Protein AF-A0A7Y3H5D2-F1 (afdb_monomer)

Solvent-accessible surface area (backbone atoms only — not comparable to full-atom values): 6010 Å² total; per-residue (Å²): 119,60,75,72,89,66,53,66,45,42,23,74,47,66,48,72,52,58,49,66,74,83,49,33,47,78,47,23,37,40,35,41,38,41,44,38,86,77,83,74,28,57,49,75,43,77,45,50,57,59,65,38,52,58,45,70,46,49,31,79,61,42,59,60,42,56,76,37,67,30,44,36,43,40,36,40,37,40,53,42,74,45,92,86,47,63,98,86,54,52,75,48,74,50,77,48,72,50,83,70,40,69,21,39,35,43,97

Foldseek 3Di:
DDWDAAAEAELQDKDKIFDPDFFAAQQKKKKKWKADPVRQQIAIWMDRDHRDRITMDDSVSLNSHDQAWIKIKMKMKGWDWDPPDDPVTDIDMDMDIDDIHTYGYHD

Sequence (107 aa):
MRVLRLDNLSKSSSFSLAWNGTPLLADQNVGLFIRTWTFSDDDIFFKDADGATDLVFGKNGLSNLASTNSTLFLDRAIVRDVQKGKSEGGLVRGKYRAENISAQITD

Nearest PDB structures (foldseek):
  7s64-assembly1_A  TM=4.842E-01  e=8.325E-02  Xenopus laevis
  7eak-assembly1_F  TM=3.975E-01  e=7.879E-02  Mus musculus
  6yfc-assembly1_AA  TM=2.364E-01  e=1.169E+00  Leviviridae sp.
  7brm-assembly1_A  TM=3.017E-01  e=4.143E+00  Escherichia coli K-12
  6yfo-assembly1_AA  TM=2.089E-01  e=6.091E+00  Leviviridae sp.

Radius of gyration: 15.59 Å; Cα contacts (8 Å, |Δi|>4): 242; chains: 1; bounding box: 43×27×33 Å

Secondary structure (DSSP, 8-state):
-EEPP--EEETTS-EEEEEESPPPPTTEEEEEEEEETTSS--EEEEE--TT--EEEE-HHHHTTS-SSEEEEEEEEEEEEE-TT--TT--EEEEEEEPPPEEEEEE-

Mean predicted aligned error: 5.51 Å

pLDDT: mean 87.63, std 9.24, range [50.53, 96.31]

Structure (mmCIF, N/CA/C/O backbone):
data_AF-A0A7Y3H5D2-F1
#
_entry.id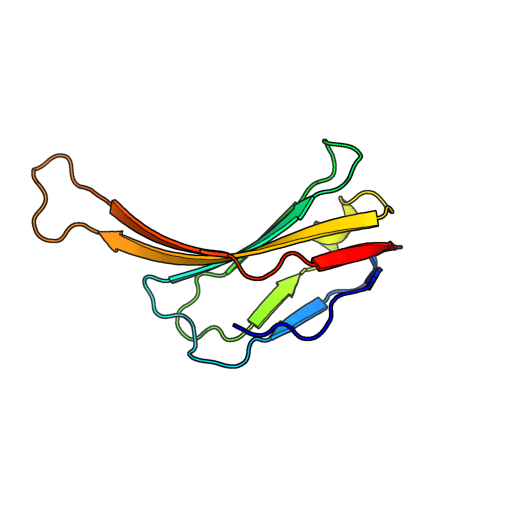   AF-A0A7Y3H5D2-F1
#
loop_
_atom_site.group_PDB
_atom_site.id
_atom_site.type_symbol
_atom_site.label_atom_id
_atom_site.label_alt_id
_atom_site.label_comp_id
_atom_site.label_asym_id
_atom_site.label_entity_id
_atom_site.label_seq_id
_atom_site.pdbx_PDB_ins_code
_atom_site.Cartn_x
_atom_site.Cartn_y
_atom_site.Cartn_z
_atom_site.occupancy
_atom_site.B_iso_or_equiv
_atom_site.auth_seq_id
_atom_site.auth_comp_id
_atom_site.auth_asym_id
_atom_site.auth_atom_id
_atom_site.pdbx_PDB_model_num
ATOM 1 N N . MET A 1 1 ? 4.764 -0.650 13.180 1.00 56.41 1 MET A N 1
ATOM 2 C CA . MET A 1 1 ? 4.836 -1.637 12.081 1.00 56.41 1 MET A CA 1
ATOM 3 C C . MET A 1 1 ? 6.261 -1.609 11.550 1.00 56.41 1 MET A C 1
ATOM 5 O O . MET A 1 1 ? 6.679 -0.551 11.104 1.00 56.41 1 MET A O 1
ATOM 9 N N . ARG A 1 2 ? 7.036 -2.693 11.688 1.00 50.53 2 ARG A N 1
ATOM 10 C CA . ARG A 1 2 ? 8.398 -2.794 11.130 1.00 50.53 2 ARG A CA 1
ATOM 11 C C . ARG A 1 2 ? 8.338 -3.695 9.901 1.00 50.53 2 ARG A C 1
ATOM 13 O O . ARG A 1 2 ? 7.866 -4.822 10.014 1.00 50.53 2 ARG A O 1
ATOM 20 N N . VAL A 1 3 ? 8.764 -3.174 8.758 1.00 58.22 3 VAL A N 1
ATOM 21 C CA . VAL A 1 3 ? 8.721 -3.858 7.460 1.00 58.22 3 VAL A CA 1
ATOM 22 C C . VAL A 1 3 ? 10.012 -4.652 7.262 1.00 58.22 3 VAL A C 1
ATOM 24 O O . VAL A 1 3 ? 11.099 -4.137 7.528 1.00 58.22 3 VAL A O 1
ATOM 27 N N . LEU A 1 4 ? 9.897 -5.908 6.821 1.00 57.03 4 LEU A N 1
ATOM 28 C CA . LEU A 1 4 ? 11.029 -6.652 6.266 1.00 57.03 4 LEU A CA 1
ATOM 29 C C . LEU A 1 4 ? 11.409 -6.009 4.928 1.00 57.03 4 LEU A C 1
ATOM 31 O O . LEU A 1 4 ? 10.544 -5.687 4.120 1.00 57.03 4 LEU A O 1
ATOM 35 N N . ARG A 1 5 ? 12.703 -5.760 4.746 1.00 66.44 5 ARG A N 1
ATOM 36 C CA . ARG A 1 5 ? 13.268 -4.923 3.684 1.00 66.44 5 ARG A CA 1
ATOM 37 C C . ARG A 1 5 ? 12.761 -5.336 2.284 1.00 66.44 5 ARG A C 1
ATOM 39 O O . ARG A 1 5 ? 13.003 -6.459 1.856 1.00 66.44 5 ARG A O 1
ATOM 46 N N . LEU A 1 6 ? 12.068 -4.425 1.596 1.00 78.25 6 LEU A N 1
ATOM 47 C CA . LEU A 1 6 ? 11.534 -4.576 0.231 1.00 78.25 6 LEU A CA 1
ATOM 48 C C . LEU A 1 6 ? 12.372 -3.731 -0.742 1.00 78.25 6 LEU A C 1
ATOM 50 O O . LEU A 1 6 ? 11.891 -2.744 -1.285 1.00 78.25 6 LEU A O 1
ATOM 54 N N . ASP A 1 7 ? 13.650 -4.075 -0.918 1.00 85.25 7 ASP A N 1
ATOM 55 C CA . ASP A 1 7 ? 14.550 -3.294 -1.785 1.00 85.25 7 ASP A CA 1
ATOM 56 C C . ASP A 1 7 ? 14.349 -3.596 -3.284 1.00 85.25 7 ASP A C 1
ATOM 58 O O . ASP A 1 7 ? 14.742 -2.795 -4.131 1.00 85.25 7 ASP A O 1
ATOM 62 N N . ASN A 1 8 ? 13.772 -4.754 -3.631 1.00 88.50 8 ASN A N 1
ATOM 63 C CA . ASN A 1 8 ? 13.576 -5.185 -5.016 1.00 88.50 8 ASN A CA 1
ATOM 64 C C . ASN A 1 8 ? 12.205 -5.846 -5.199 1.00 88.50 8 ASN A C 1
ATOM 66 O O . ASN A 1 8 ? 11.828 -6.732 -4.430 1.00 88.50 8 ASN A O 1
ATOM 70 N N . LEU A 1 9 ? 11.481 -5.404 -6.224 1.00 89.88 9 LEU A N 1
ATOM 71 C CA . LEU A 1 9 ? 10.175 -5.906 -6.627 1.00 89.88 9 LEU A CA 1
ATOM 72 C C . LEU A 1 9 ? 10.235 -6.334 -8.090 1.00 89.88 9 LEU A C 1
ATOM 74 O O . LEU A 1 9 ? 10.403 -5.506 -8.979 1.00 89.88 9 LEU A O 1
ATOM 78 N N . SER A 1 10 ? 10.073 -7.630 -8.324 1.00 91.50 10 SER A N 1
ATOM 79 C CA . SER A 1 10 ? 9.956 -8.204 -9.664 1.00 91.50 10 SER A CA 1
ATOM 80 C C . SER A 1 10 ? 8.492 -8.186 -10.104 1.00 91.50 10 SER A C 1
ATOM 82 O O . SER A 1 10 ? 7.615 -8.688 -9.403 1.00 91.50 10 SER A O 1
ATOM 84 N N . LYS A 1 11 ? 8.202 -7.635 -11.280 1.00 92.00 11 LYS A N 1
ATOM 85 C CA . LYS A 1 11 ? 6.842 -7.563 -11.826 1.00 92.00 11 LYS A CA 1
ATOM 86 C C . LYS A 1 11 ? 6.271 -8.941 -12.165 1.00 92.00 11 LYS A C 1
ATOM 88 O O . LYS A 1 11 ? 5.056 -9.097 -12.263 1.00 92.00 11 LYS A O 1
ATOM 93 N N . SER A 1 12 ? 7.123 -9.950 -12.321 1.00 91.31 12 SER A N 1
ATOM 94 C CA . SER A 1 12 ? 6.750 -11.318 -12.670 1.00 91.31 12 SER A CA 1
ATOM 95 C C . SER A 1 12 ? 6.424 -12.206 -11.467 1.00 91.31 12 SER A C 1
ATOM 97 O O . SER A 1 12 ? 5.867 -13.294 -11.659 1.00 91.31 12 SER A O 1
ATOM 99 N N . SER A 1 13 ? 6.692 -11.738 -10.246 1.00 88.69 13 SER A N 1
ATOM 100 C CA . SER A 1 13 ? 6.533 -12.499 -9.004 1.00 88.69 13 SER A CA 1
ATOM 101 C C . SER A 1 13 ? 5.532 -11.836 -8.063 1.00 88.69 13 SER A C 1
ATOM 103 O O . SER A 1 13 ? 5.455 -10.618 -7.979 1.00 88.69 13 SER A O 1
ATOM 105 N N . SER A 1 14 ? 4.752 -12.638 -7.335 1.00 90.25 14 SER A N 1
ATOM 106 C CA . SER A 1 14 ? 3.906 -12.104 -6.259 1.00 90.25 14 SER A CA 1
ATOM 107 C C . SER A 1 14 ? 4.705 -12.011 -4.966 1.00 90.25 14 SER A C 1
ATOM 109 O O . SER A 1 14 ? 5.539 -12.870 -4.683 1.00 90.25 14 SER A O 1
ATOM 111 N N . PHE A 1 15 ? 4.415 -10.995 -4.163 1.00 88.62 15 PHE A N 1
ATOM 112 C CA . PHE A 1 15 ? 5.098 -10.738 -2.899 1.00 88.62 15 PHE A CA 1
ATOM 113 C C . PHE A 1 15 ? 4.073 -10.656 -1.765 1.00 88.62 15 PHE A C 1
ATOM 115 O O . PHE A 1 15 ? 2.941 -10.224 -1.979 1.00 88.62 15 PHE A O 1
ATOM 122 N N . SER A 1 16 ? 4.464 -11.050 -0.553 1.00 88.69 16 SER A N 1
ATOM 123 C CA . SER A 1 16 ? 3.673 -10.812 0.657 1.00 88.69 16 SER A CA 1
ATOM 124 C C . SER A 1 16 ? 4.494 -9.996 1.647 1.00 88.69 16 SER A C 1
ATOM 126 O O . SER A 1 16 ? 5.606 -10.373 2.023 1.00 88.69 16 SER A O 1
ATOM 128 N N . LEU A 1 17 ? 3.945 -8.854 2.051 1.00 87.75 17 LEU A N 1
ATOM 129 C CA . LEU A 1 17 ? 4.430 -8.068 3.171 1.00 87.75 17 LEU A CA 1
ATOM 130 C C . LEU A 1 17 ? 3.692 -8.516 4.428 1.00 87.75 17 LEU A C 1
ATOM 132 O O . LEU A 1 17 ? 2.599 -8.031 4.721 1.00 87.75 17 LEU A O 1
ATOM 136 N N . ALA A 1 18 ? 4.321 -9.389 5.204 1.00 87.94 18 ALA A N 1
ATOM 137 C CA . ALA A 1 18 ? 3.898 -9.646 6.572 1.00 87.94 18 ALA A CA 1
ATOM 138 C C . ALA A 1 18 ? 4.369 -8.510 7.494 1.00 87.94 18 ALA A C 1
ATOM 140 O O . ALA A 1 18 ? 5.478 -7.985 7.341 1.00 87.94 18 ALA A O 1
ATOM 141 N N . TRP A 1 19 ? 3.560 -8.152 8.491 1.00 85.19 19 TRP A N 1
ATOM 142 C CA . TRP A 1 19 ? 3.985 -7.249 9.559 1.00 85.19 19 TRP A CA 1
ATOM 143 C C . TRP A 1 19 ? 4.013 -7.938 10.912 1.00 85.19 19 TRP A C 1
ATOM 145 O O . TRP A 1 19 ? 3.152 -8.737 11.260 1.00 85.19 19 TRP A O 1
ATOM 155 N N . ASN A 1 20 ? 4.993 -7.546 11.722 1.00 82.50 20 ASN A N 1
ATOM 156 C CA . ASN A 1 20 ? 5.027 -7.919 13.125 1.00 82.50 20 ASN A CA 1
ATOM 157 C C . ASN A 1 20 ? 4.178 -6.928 13.942 1.00 82.50 20 ASN A C 1
ATOM 159 O O . ASN A 1 20 ? 4.415 -5.713 13.892 1.00 82.50 20 ASN A O 1
ATOM 163 N N . GLY A 1 21 ? 3.173 -7.440 14.653 1.00 84.44 21 GLY A N 1
ATOM 164 C CA . GLY A 1 21 ? 2.279 -6.668 15.511 1.00 84.44 21 GLY A CA 1
ATOM 165 C C . GLY A 1 21 ? 0.845 -7.191 15.504 1.00 84.44 21 GLY A C 1
ATOM 166 O O . GLY A 1 21 ? 0.576 -8.308 15.071 1.00 84.44 21 GLY A O 1
ATOM 167 N N . THR A 1 22 ? -0.079 -6.360 15.987 1.00 91.00 22 THR A N 1
ATOM 168 C CA . THR A 1 22 ? -1.499 -6.710 16.063 1.00 91.00 22 THR A CA 1
ATOM 169 C C . THR A 1 22 ? -2.095 -6.895 14.658 1.00 91.00 22 THR A C 1
ATOM 171 O O . THR A 1 22 ? -1.866 -6.040 13.781 1.00 91.00 22 THR A O 1
ATOM 174 N N . PRO A 1 23 ? -2.891 -7.959 14.440 1.00 94.69 23 PRO A N 1
ATOM 175 C CA . PRO A 1 23 ? -3.722 -8.096 13.248 1.00 94.69 23 PRO A CA 1
ATOM 176 C C . PRO A 1 23 ? -4.597 -6.859 13.007 1.00 94.69 23 PRO A C 1
ATOM 178 O O . PRO A 1 23 ? -4.766 -6.021 13.901 1.00 94.69 23 PRO A O 1
ATOM 181 N N . LEU A 1 24 ? -5.115 -6.692 11.791 1.00 95.69 24 LEU A N 1
ATOM 182 C CA . LEU A 1 24 ? -6.137 -5.670 11.559 1.00 95.69 24 LEU A CA 1
ATOM 183 C C . LEU A 1 24 ? -7.380 -5.989 12.381 1.00 95.69 24 LEU A C 1
ATOM 185 O O . LEU A 1 24 ? -7.746 -7.150 12.514 1.00 95.69 24 LEU A O 1
ATOM 189 N N . LEU A 1 25 ? -7.987 -4.945 12.938 1.00 95.38 25 LEU A N 1
ATOM 190 C CA . LEU A 1 25 ? -9.353 -4.999 13.448 1.00 95.38 25 LEU A CA 1
ATOM 191 C C . LEU A 1 25 ? -10.309 -4.586 12.322 1.00 95.38 25 LEU A C 1
ATOM 193 O O . LEU A 1 25 ? -9.880 -3.949 11.359 1.00 95.38 25 LEU A O 1
ATOM 197 N N . ALA A 1 26 ? -11.603 -4.869 12.474 1.00 93.88 26 ALA A N 1
ATOM 198 C CA . ALA A 1 26 ? -12.638 -4.547 11.484 1.00 93.88 26 ALA A CA 1
ATOM 199 C C . ALA A 1 26 ? -12.713 -3.062 11.058 1.00 93.88 26 ALA A C 1
ATOM 201 O O . ALA A 1 26 ? -13.219 -2.754 9.984 1.00 93.88 26 ALA A O 1
ATOM 202 N N . ASP A 1 27 ? -12.218 -2.133 11.881 1.00 94.69 27 ASP A N 1
ATOM 203 C CA . ASP A 1 27 ? -12.178 -0.695 11.597 1.00 94.69 27 ASP A CA 1
ATOM 204 C C . ASP A 1 27 ? -10.824 -0.234 11.031 1.00 94.69 27 ASP A C 1
ATOM 206 O O . ASP A 1 27 ? -10.503 0.954 11.070 1.00 94.69 27 ASP A O 1
ATOM 210 N N . GLN A 1 28 ? -9.985 -1.154 10.549 1.00 95.75 28 GLN A N 1
ATOM 211 C CA . GLN A 1 28 ? -8.607 -0.867 10.157 1.00 95.75 28 GLN A CA 1
ATOM 212 C C . GLN A 1 28 ? -8.290 -1.313 8.745 1.00 95.75 28 GLN A C 1
ATOM 214 O O . GLN A 1 28 ? -8.858 -2.254 8.207 1.00 95.75 28 GLN A O 1
ATOM 219 N N . ASN A 1 29 ? -7.300 -0.647 8.165 1.00 95.12 29 ASN A N 1
ATOM 220 C CA . ASN A 1 29 ? -6.738 -1.050 6.893 1.00 95.12 29 ASN A CA 1
ATOM 221 C C . ASN A 1 29 ? -5.245 -0.759 6.801 1.00 95.12 29 ASN A C 1
ATOM 223 O O . ASN A 1 29 ? -4.697 0.062 7.545 1.00 95.12 29 ASN A O 1
ATOM 227 N N . VAL A 1 30 ? -4.600 -1.445 5.865 1.00 94.94 30 VAL A N 1
ATOM 228 C CA . VAL A 1 30 ? -3.228 -1.194 5.437 1.00 94.94 30 VAL A CA 1
ATOM 229 C C . VAL A 1 30 ? -3.222 -0.985 3.930 1.00 94.94 30 VAL A C 1
ATOM 231 O O . VAL A 1 30 ? -3.845 -1.743 3.188 1.00 94.94 30 VAL A O 1
ATOM 234 N N . GLY A 1 31 ? -2.499 0.038 3.486 1.00 94.06 31 GLY A N 1
ATOM 235 C CA . GLY A 1 31 ? -2.274 0.331 2.079 1.00 94.06 31 GLY A CA 1
ATOM 236 C C . GLY A 1 31 ? -0.790 0.497 1.784 1.00 94.06 31 GLY A C 1
ATOM 237 O O . GLY A 1 31 ? -0.102 1.228 2.496 1.00 94.06 31 GLY A O 1
ATOM 238 N N . LEU A 1 32 ? -0.304 -0.153 0.730 1.00 92.50 32 LEU A N 1
ATOM 239 C CA . LEU A 1 32 ? 0.985 0.140 0.116 1.00 92.50 32 LEU A CA 1
ATOM 240 C C . LEU A 1 32 ? 0.735 0.888 -1.188 1.00 92.50 32 LEU A C 1
ATOM 242 O O . LEU A 1 32 ? 0.174 0.326 -2.122 1.00 92.50 32 LEU A O 1
ATOM 246 N N . PHE A 1 33 ? 1.191 2.130 -1.257 1.00 93.12 33 PHE A N 1
ATOM 247 C CA . PHE A 1 33 ? 1.239 2.895 -2.494 1.00 93.12 33 PHE A CA 1
ATOM 248 C C . PHE A 1 33 ? 2.659 2.856 -3.061 1.00 93.12 33 PHE A C 1
ATOM 250 O O . PHE A 1 33 ? 3.616 3.181 -2.355 1.00 93.12 33 PHE A O 1
ATOM 257 N N . ILE A 1 34 ? 2.795 2.453 -4.321 1.00 92.75 34 ILE A N 1
ATOM 258 C CA . ILE A 1 34 ? 4.065 2.402 -5.040 1.00 92.75 34 ILE A CA 1
ATOM 259 C C . ILE A 1 34 ? 4.074 3.545 -6.043 1.00 92.75 34 ILE A C 1
ATOM 261 O O . ILE A 1 34 ? 3.297 3.547 -6.993 1.00 92.75 34 ILE A O 1
ATOM 265 N N . ARG A 1 35 ? 4.962 4.514 -5.812 1.00 91.88 35 ARG A N 1
ATOM 266 C CA . ARG A 1 35 ? 5.156 5.649 -6.707 1.00 91.88 35 ARG A CA 1
ATOM 267 C C . ARG A 1 35 ? 6.376 5.440 -7.582 1.00 91.88 35 ARG A C 1
ATOM 269 O O . ARG A 1 35 ? 7.500 5.363 -7.077 1.00 91.88 35 ARG A O 1
ATOM 276 N N . THR A 1 36 ? 6.143 5.447 -8.878 1.00 88.31 36 THR A N 1
ATOM 277 C CA . THR A 1 36 ? 7.153 5.446 -9.927 1.00 88.31 36 THR A CA 1
ATOM 278 C C . THR A 1 36 ? 7.471 6.879 -10.362 1.00 88.31 36 THR A C 1
ATOM 280 O O . THR A 1 36 ? 6.713 7.824 -10.126 1.00 88.31 36 THR A O 1
ATOM 283 N N . TRP A 1 37 ? 8.621 7.076 -11.008 1.00 80.31 37 TRP A N 1
ATOM 284 C CA . TRP A 1 37 ? 8.997 8.386 -11.561 1.00 80.31 37 TRP A CA 1
ATOM 285 C C . TRP A 1 37 ? 8.378 8.673 -12.938 1.00 80.31 37 TRP A C 1
ATOM 287 O O . TRP A 1 37 ? 8.581 9.763 -13.468 1.00 80.31 37 TRP A O 1
ATOM 297 N N . THR A 1 38 ? 7.608 7.739 -13.511 1.00 78.31 38 THR A N 1
ATOM 298 C CA . THR A 1 38 ? 6.904 7.921 -14.794 1.00 78.31 38 THR A CA 1
ATOM 299 C C . THR A 1 38 ? 5.502 8.525 -14.632 1.00 78.31 38 THR A C 1
ATOM 301 O O . THR A 1 38 ? 4.819 8.751 -15.628 1.00 78.31 38 THR A O 1
ATOM 304 N N . PHE A 1 39 ? 5.086 8.843 -13.394 1.00 66.44 39 PHE A N 1
ATOM 305 C CA . PHE A 1 39 ? 3.852 9.562 -13.013 1.00 66.44 39 PHE A CA 1
ATOM 306 C C . PHE A 1 39 ? 2.517 8.965 -13.510 1.00 66.44 39 PHE A C 1
ATOM 308 O O . PHE A 1 39 ? 1.466 9.551 -13.255 1.00 66.44 39 PHE A O 1
ATOM 315 N N . SER A 1 40 ? 2.538 7.830 -14.208 1.00 72.75 40 SER A N 1
ATOM 316 C CA . SER A 1 40 ? 1.358 7.176 -14.795 1.00 72.75 40 SER A CA 1
ATOM 317 C C . SER A 1 40 ? 1.277 5.677 -14.502 1.00 72.75 40 SER A C 1
ATOM 319 O O . SER A 1 40 ? 0.206 5.098 -14.654 1.00 72.75 40 SER A O 1
ATOM 321 N N . ASP A 1 41 ? 2.360 5.091 -13.987 1.00 85.38 41 ASP A N 1
ATOM 322 C CA . ASP A 1 41 ? 2.495 3.658 -13.718 1.00 85.38 41 ASP A CA 1
ATOM 323 C C . ASP A 1 41 ? 2.606 3.396 -12.208 1.00 85.38 41 ASP A C 1
ATOM 325 O O . ASP A 1 41 ? 3.480 2.663 -11.748 1.00 85.38 41 ASP A O 1
ATOM 329 N N . ASP A 1 42 ? 1.765 4.066 -11.419 1.00 88.94 42 ASP A N 1
ATOM 330 C CA . ASP A 1 42 ? 1.681 3.880 -9.969 1.00 88.94 42 ASP A CA 1
ATOM 331 C C . ASP A 1 42 ? 0.621 2.827 -9.631 1.00 88.94 42 ASP A C 1
ATOM 333 O O . ASP A 1 42 ? -0.371 2.680 -10.347 1.00 88.94 42 ASP A O 1
ATOM 337 N N . ASP A 1 43 ? 0.784 2.136 -8.504 1.00 90.94 43 ASP A N 1
ATOM 338 C CA . ASP A 1 43 ? -0.227 1.187 -8.030 1.00 90.94 43 ASP A CA 1
ATOM 339 C C . ASP A 1 43 ? -0.429 1.278 -6.515 1.00 90.94 43 ASP A C 1
ATOM 341 O O . ASP A 1 43 ? 0.458 1.689 -5.755 1.00 90.94 43 ASP A O 1
ATOM 345 N N . ILE A 1 44 ? -1.626 0.901 -6.071 1.00 91.50 44 ILE A N 1
ATOM 346 C CA . ILE A 1 44 ? -1.992 0.808 -4.666 1.00 91.50 44 ILE A CA 1
ATOM 347 C C . ILE A 1 44 ? -2.524 -0.584 -4.344 1.00 91.50 44 ILE A C 1
ATOM 349 O O . ILE A 1 44 ? -3.525 -1.054 -4.877 1.00 91.50 44 ILE A O 1
ATOM 353 N N . PHE A 1 45 ? -1.886 -1.212 -3.369 1.00 92.94 45 PHE A N 1
ATOM 354 C CA . PHE A 1 45 ? -2.328 -2.471 -2.797 1.00 92.94 45 PHE A CA 1
ATOM 355 C C . PHE A 1 45 ? -2.945 -2.201 -1.438 1.00 92.94 45 PHE A C 1
ATOM 357 O O . PHE A 1 45 ? -2.383 -1.457 -0.635 1.00 92.94 45 PHE A O 1
ATOM 364 N N . PHE A 1 46 ? -4.094 -2.806 -1.166 1.00 94.00 46 PHE A N 1
ATOM 365 C CA . PHE A 1 46 ? -4.884 -2.499 0.018 1.00 94.00 46 PHE A CA 1
ATOM 366 C C . PHE A 1 46 ? -5.469 -3.761 0.653 1.00 94.00 46 PHE A C 1
ATOM 368 O O . PHE A 1 46 ? -5.839 -4.707 -0.044 1.00 94.00 46 PHE A O 1
ATOM 375 N N . LYS A 1 47 ? -5.554 -3.765 1.985 1.00 95.56 47 LYS A N 1
ATOM 376 C CA . LYS A 1 47 ? -6.158 -4.832 2.786 1.00 95.56 47 LYS A CA 1
ATOM 377 C C . LYS A 1 47 ? -6.899 -4.234 3.980 1.00 95.56 47 LYS A C 1
ATOM 379 O O . LYS A 1 47 ? -6.321 -3.454 4.735 1.00 95.56 47 LYS A O 1
ATOM 384 N N . ASP A 1 48 ? -8.138 -4.660 4.177 1.00 95.81 48 ASP A N 1
ATOM 385 C CA . ASP A 1 48 ? -9.033 -4.258 5.273 1.00 95.81 48 ASP A CA 1
ATOM 386 C C . ASP A 1 48 ? -9.720 -5.449 5.964 1.00 95.81 48 ASP A C 1
ATOM 388 O O . ASP A 1 48 ? -10.605 -5.269 6.795 1.00 95.81 48 ASP A O 1
ATOM 392 N N . ALA A 1 49 ? -9.315 -6.679 5.640 1.00 96.31 49 ALA A N 1
ATOM 393 C CA . ALA A 1 49 ? -9.897 -7.860 6.263 1.00 96.31 49 ALA A CA 1
ATOM 394 C C . ALA A 1 49 ? -9.523 -7.945 7.754 1.00 96.31 49 ALA A C 1
ATOM 396 O O . ALA A 1 49 ? -8.339 -7.893 8.105 1.00 96.31 49 ALA A O 1
ATOM 397 N N . ASP A 1 50 ? -10.529 -8.145 8.609 1.00 96.19 50 ASP A N 1
ATOM 398 C CA . ASP A 1 50 ? -10.350 -8.388 10.042 1.00 96.19 50 ASP A CA 1
ATOM 399 C C . ASP A 1 50 ? -9.475 -9.630 10.277 1.00 96.19 50 ASP A C 1
ATOM 401 O O . ASP A 1 50 ? -9.609 -10.655 9.604 1.00 96.19 50 ASP A O 1
ATOM 405 N N . GLY A 1 51 ? -8.525 -9.519 11.200 1.00 96.06 51 GLY A N 1
ATOM 406 C CA . GLY A 1 51 ? -7.536 -10.553 11.485 1.00 96.06 51 GLY A CA 1
ATOM 407 C C . GLY A 1 51 ? -6.376 -10.646 10.487 1.00 96.06 51 GLY A C 1
ATOM 408 O O . GLY A 1 51 ? -5.489 -11.473 10.694 1.00 96.06 51 GLY A O 1
ATOM 409 N N . ALA A 1 52 ? -6.311 -9.816 9.438 1.00 95.56 52 ALA A N 1
ATOM 410 C CA . ALA A 1 52 ? -5.185 -9.860 8.503 1.00 95.56 52 ALA A C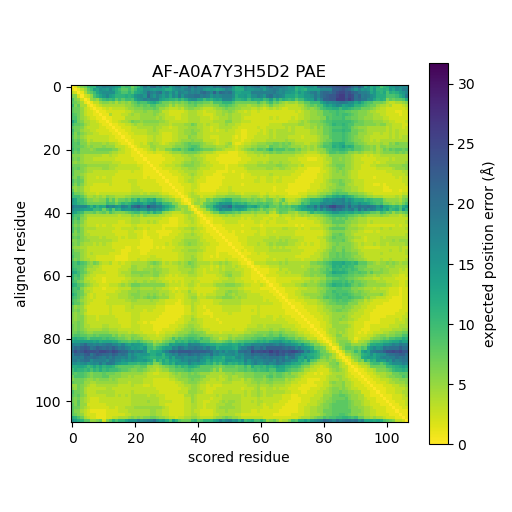A 1
ATOM 411 C C . ALA A 1 52 ? -3.856 -9.494 9.185 1.00 95.56 52 ALA A C 1
ATOM 413 O O . ALA A 1 52 ? -3.789 -8.584 10.018 1.00 95.56 52 ALA A O 1
ATOM 414 N N . THR A 1 53 ? -2.785 -10.183 8.790 1.00 93.88 53 THR A N 1
ATOM 415 C CA . THR A 1 53 ? -1.403 -9.953 9.256 1.00 93.88 53 THR A CA 1
ATOM 416 C C . THR A 1 53 ? -0.423 -9.694 8.114 1.00 93.88 53 THR A C 1
ATOM 418 O O . THR A 1 53 ? 0.774 -9.505 8.347 1.00 93.88 53 THR A O 1
ATOM 421 N N . ASP A 1 54 ? -0.921 -9.713 6.882 1.00 92.44 54 ASP A N 1
ATOM 422 C CA . ASP A 1 54 ? -0.140 -9.523 5.676 1.00 92.44 54 ASP A CA 1
ATOM 423 C C . ASP A 1 54 ? -0.900 -8.750 4.588 1.00 92.44 54 ASP A C 1
ATOM 425 O O . ASP A 1 54 ? -2.127 -8.599 4.599 1.00 92.44 54 ASP A O 1
ATOM 429 N N . LEU A 1 55 ? -0.123 -8.219 3.647 1.00 92.12 55 LEU A N 1
ATOM 430 C CA . LEU A 1 55 ? -0.593 -7.571 2.432 1.00 92.12 55 LEU A CA 1
ATOM 431 C C . LEU A 1 55 ? 0.073 -8.262 1.244 1.00 92.12 55 LEU A C 1
ATOM 433 O O . LEU A 1 55 ? 1.299 -8.307 1.157 1.00 92.12 55 LEU A O 1
ATOM 437 N N . VAL A 1 56 ? -0.743 -8.799 0.338 1.00 90.56 56 VAL A N 1
ATOM 438 C CA . VAL A 1 56 ? -0.272 -9.521 -0.848 1.00 90.56 56 VAL A CA 1
ATOM 439 C C . VAL A 1 56 ? -0.296 -8.596 -2.058 1.00 90.56 56 VAL A C 1
ATOM 441 O O . VAL A 1 56 ? -1.330 -8.021 -2.397 1.00 90.56 56 VAL A O 1
ATOM 444 N N . PHE A 1 57 ? 0.844 -8.501 -2.733 1.00 88.25 57 PHE A N 1
ATOM 445 C CA . PHE A 1 57 ? 1.030 -7.776 -3.983 1.00 88.25 57 PHE A CA 1
ATOM 446 C C . PHE A 1 57 ? 1.033 -8.793 -5.119 1.00 88.25 57 PHE A C 1
ATOM 448 O O . PHE A 1 57 ? 2.017 -9.501 -5.349 1.00 88.25 57 PHE A O 1
ATOM 455 N N . GLY A 1 58 ? -0.115 -8.932 -5.779 1.00 87.38 58 GLY A N 1
ATOM 456 C CA . GLY A 1 58 ? -0.266 -9.873 -6.880 1.00 87.38 58 GLY A CA 1
ATOM 457 C C . GLY A 1 58 ? 0.481 -9.406 -8.126 1.00 87.38 58 GLY A C 1
ATOM 458 O O . GLY A 1 58 ? 0.501 -8.213 -8.435 1.00 87.38 58 GLY A O 1
ATOM 459 N N . LYS A 1 59 ? 1.010 -10.368 -8.889 1.00 89.56 59 LYS A N 1
ATOM 460 C CA . LYS A 1 59 ? 1.676 -10.148 -10.186 1.00 89.56 59 LYS A CA 1
ATOM 461 C C . LYS A 1 59 ? 0.926 -9.167 -11.102 1.00 89.56 59 LYS A C 1
ATOM 463 O O . LYS A 1 59 ? 1.551 -8.335 -11.743 1.00 89.56 59 LYS A O 1
ATOM 468 N N . ASN A 1 60 ? -0.405 -9.248 -11.141 1.00 87.06 60 ASN A N 1
ATOM 469 C CA . ASN A 1 60 ? -1.233 -8.413 -12.018 1.00 87.06 60 ASN A CA 1
ATOM 470 C C . ASN A 1 60 ? -1.216 -6.919 -11.655 1.00 87.06 60 ASN A C 1
ATOM 472 O O . ASN A 1 60 ? -1.379 -6.089 -12.541 1.00 87.06 60 ASN A O 1
ATOM 476 N N . GLY A 1 61 ? -1.054 -6.571 -10.374 1.00 85.38 61 GLY A N 1
ATOM 477 C CA . GLY A 1 61 ? -0.881 -5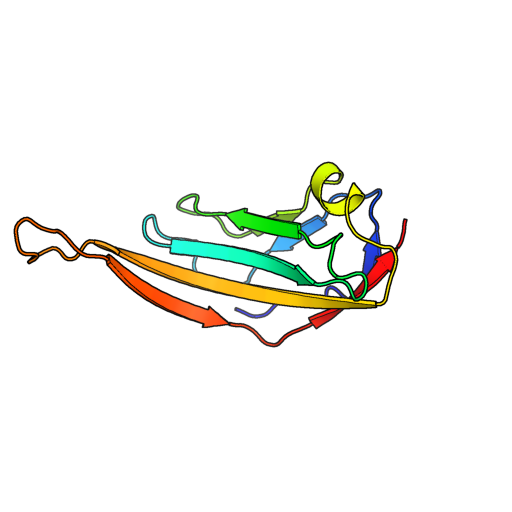.167 -9.986 1.00 85.38 61 GLY A CA 1
ATOM 478 C C . GLY A 1 61 ? 0.528 -4.693 -10.333 1.00 85.38 61 GLY A C 1
ATOM 479 O O . GLY A 1 61 ? 0.731 -3.703 -11.030 1.00 85.38 61 GLY A O 1
ATOM 480 N N . LEU A 1 62 ? 1.524 -5.513 -9.980 1.00 90.75 62 LEU A N 1
ATOM 481 C CA . LEU A 1 62 ? 2.926 -5.201 -10.245 1.00 90.75 62 LEU A CA 1
ATOM 482 C C . LEU A 1 62 ? 3.228 -5.050 -11.745 1.00 90.75 62 LEU A C 1
ATOM 484 O O . LEU A 1 62 ? 4.042 -4.210 -12.115 1.00 90.75 62 LEU A O 1
ATOM 488 N N . SER A 1 63 ? 2.557 -5.795 -12.632 1.00 89.94 63 SER A N 1
ATOM 489 C CA . SER A 1 63 ?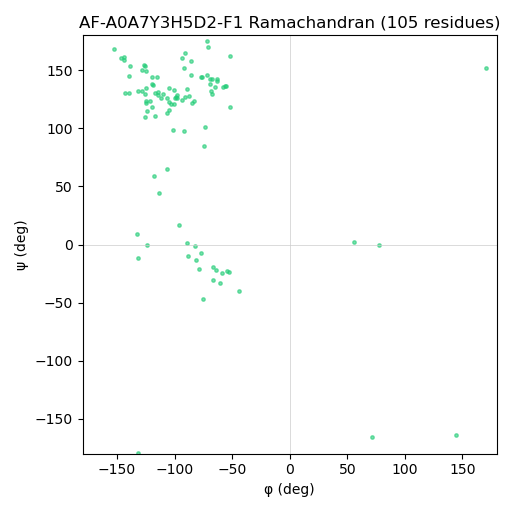 2.792 -5.719 -14.081 1.00 89.94 63 S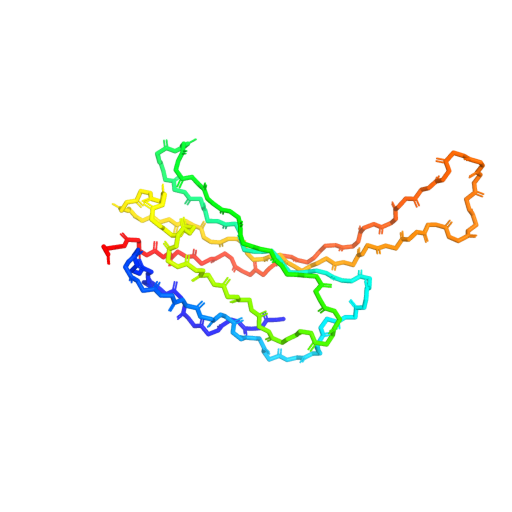ER A CA 1
ATOM 490 C C . SER A 1 63 ? 2.562 -4.333 -14.688 1.00 89.94 63 SER A C 1
ATOM 492 O O . SER A 1 63 ? 3.174 -4.029 -15.715 1.00 89.94 63 SER A O 1
ATOM 494 N N . ASN A 1 64 ? 1.743 -3.496 -14.047 1.00 87.31 64 ASN A N 1
ATOM 495 C CA . ASN A 1 64 ? 1.449 -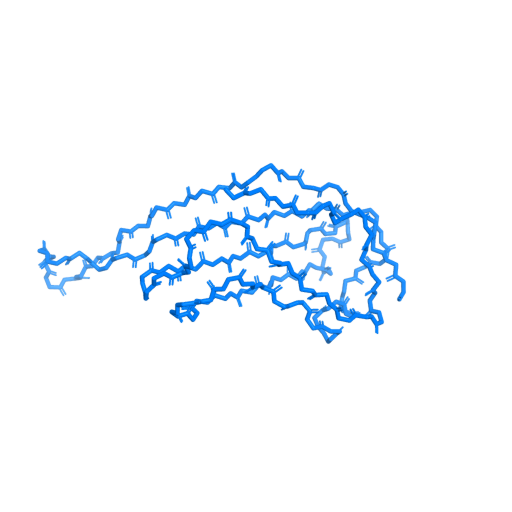2.140 -14.509 1.00 87.31 64 ASN A CA 1
ATOM 496 C C . ASN A 1 64 ? 2.529 -1.125 -14.118 1.00 87.31 64 ASN A C 1
ATOM 498 O O . ASN A 1 64 ? 2.538 -0.035 -14.667 1.00 87.31 64 ASN A O 1
ATOM 502 N N . LEU A 1 65 ? 3.442 -1.471 -13.206 1.00 91.31 65 LEU A N 1
ATOM 503 C CA . LEU A 1 65 ? 4.466 -0.552 -12.712 1.00 91.31 65 LEU A CA 1
ATOM 504 C C . LEU A 1 65 ? 5.599 -0.363 -13.728 1.00 91.31 65 LEU A C 1
ATOM 506 O O . LEU A 1 65 ? 6.027 -1.315 -14.386 1.00 91.31 65 LEU A O 1
ATOM 510 N N . ALA A 1 66 ? 6.156 0.842 -13.819 1.00 91.12 66 ALA A N 1
ATOM 511 C CA . ALA A 1 66 ? 7.373 1.079 -14.589 1.00 91.12 66 ALA A CA 1
ATOM 512 C C . ALA A 1 66 ? 8.593 0.415 -13.924 1.00 91.12 66 ALA A C 1
ATOM 514 O O . ALA A 1 66 ? 8.780 0.513 -12.711 1.00 91.12 66 ALA A O 1
ATOM 515 N N . SER A 1 67 ? 9.462 -0.215 -14.723 1.00 91.88 67 SER A N 1
ATOM 516 C CA . SER A 1 67 ? 10.728 -0.794 -14.248 1.00 91.88 67 SER A CA 1
ATOM 517 C C . SER A 1 67 ? 11.748 0.316 -13.963 1.00 91.88 67 SER A C 1
ATOM 519 O O . SER A 1 67 ? 12.532 0.712 -14.824 1.00 91.88 67 SER A O 1
ATOM 521 N N . THR A 1 68 ? 11.686 0.883 -12.759 1.00 92.25 68 THR A N 1
ATOM 522 C CA . THR A 1 68 ? 12.510 2.012 -12.311 1.00 92.25 68 THR A CA 1
ATOM 523 C C . THR A 1 68 ? 12.697 1.989 -10.794 1.00 92.25 68 THR A C 1
ATOM 525 O O . THR A 1 68 ? 11.966 1.311 -10.064 1.00 92.25 68 THR A O 1
ATOM 528 N N . ASN A 1 69 ? 13.627 2.813 -10.305 1.00 92.06 69 ASN A N 1
ATOM 529 C CA . AS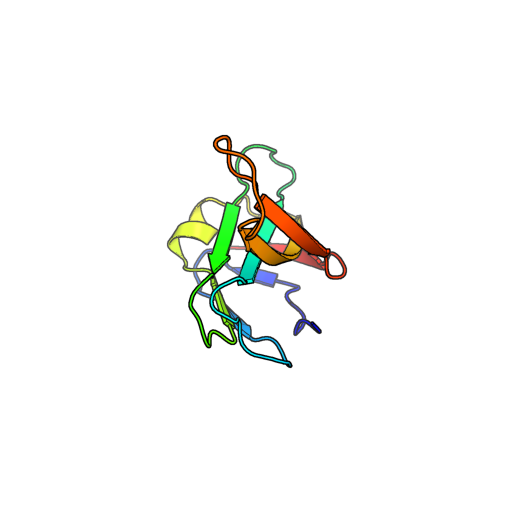N A 1 69 ? 13.663 3.183 -8.895 1.00 92.06 69 ASN A CA 1
ATOM 530 C C . ASN A 1 69 ? 12.306 3.777 -8.525 1.00 92.06 69 ASN A C 1
ATOM 532 O O . ASN A 1 69 ? 11.762 4.576 -9.284 1.00 92.06 69 ASN A O 1
ATOM 536 N N . SER A 1 70 ? 11.770 3.397 -7.376 1.00 92.38 70 SER A N 1
ATOM 537 C CA . SER A 1 70 ? 10.439 3.790 -6.927 1.00 92.38 70 SER A CA 1
ATOM 538 C C . SER A 1 70 ? 10.424 4.008 -5.422 1.00 92.38 70 SER A C 1
ATOM 540 O O . SER A 1 70 ? 11.277 3.495 -4.693 1.00 92.38 70 SER A O 1
ATOM 542 N N . THR A 1 71 ? 9.438 4.769 -4.955 1.00 93.12 71 THR A N 1
ATOM 543 C CA . THR A 1 71 ? 9.231 5.015 -3.527 1.00 93.12 71 THR A CA 1
ATOM 544 C C . THR A 1 71 ? 7.951 4.339 -3.071 1.00 93.12 71 THR A C 1
ATOM 546 O O . THR A 1 71 ? 6.872 4.567 -3.620 1.00 93.12 71 THR A O 1
ATOM 549 N N . LEU A 1 72 ? 8.076 3.523 -2.036 1.00 91.94 72 LEU A N 1
ATOM 550 C CA . LEU A 1 72 ? 6.996 2.781 -1.412 1.00 91.94 72 LEU A CA 1
ATOM 551 C C . LEU A 1 72 ? 6.516 3.533 -0.174 1.00 91.94 72 LEU A C 1
ATOM 553 O O . LEU A 1 72 ? 7.306 3.872 0.712 1.00 91.94 72 LEU A O 1
ATOM 557 N N . PHE A 1 73 ? 5.206 3.744 -0.097 1.00 92.94 73 PHE A N 1
ATOM 558 C CA . PHE A 1 73 ? 4.531 4.402 1.013 1.00 92.94 73 PHE A CA 1
ATOM 559 C C . PHE A 1 73 ? 3.575 3.418 1.665 1.00 92.94 73 PHE A C 1
ATOM 561 O O . PHE A 1 73 ? 2.551 3.057 1.088 1.00 92.94 73 PHE A O 1
ATOM 568 N N . LEU A 1 74 ? 3.910 2.997 2.879 1.00 92.56 74 LEU A N 1
ATOM 569 C CA . LEU A 1 74 ? 3.090 2.077 3.645 1.00 92.56 74 LEU A CA 1
ATOM 570 C C . LEU A 1 74 ? 2.320 2.827 4.723 1.00 92.56 74 LEU A C 1
ATOM 572 O O . LEU A 1 74 ? 2.895 3.449 5.619 1.00 92.56 74 LEU A O 1
ATOM 576 N N . ASP A 1 75 ? 1.007 2.715 4.641 1.00 93.69 75 ASP A N 1
ATOM 577 C CA . ASP A 1 75 ? 0.067 3.375 5.519 1.00 93.69 75 ASP A CA 1
ATOM 578 C C . ASP A 1 75 ? -0.764 2.341 6.273 1.00 93.69 75 ASP A C 1
ATOM 580 O O . ASP A 1 75 ? -1.252 1.379 5.685 1.00 93.69 75 ASP A O 1
ATOM 584 N N . ARG A 1 76 ? -0.980 2.568 7.569 1.00 93.75 76 ARG A N 1
ATOM 585 C CA . ARG A 1 76 ? -2.014 1.889 8.355 1.00 93.75 76 ARG A CA 1
ATOM 586 C C . ARG A 1 76 ? -3.010 2.924 8.842 1.00 93.75 76 ARG A C 1
ATOM 588 O O . ARG A 1 76 ? -2.606 3.942 9.409 1.00 93.75 76 ARG A O 1
ATOM 595 N N . ALA A 1 77 ? -4.295 2.669 8.651 1.00 95.12 77 ALA A N 1
ATOM 596 C CA . ALA A 1 77 ? -5.345 3.562 9.103 1.00 95.12 77 ALA A CA 1
ATOM 597 C C . ALA A 1 77 ? -6.374 2.850 9.979 1.00 95.12 77 ALA A C 1
ATOM 599 O O . ALA A 1 77 ? -6.579 1.644 9.881 1.00 95.12 77 ALA A O 1
ATOM 600 N N . ILE A 1 78 ? -7.009 3.644 10.835 1.00 95.31 78 ILE A N 1
ATOM 601 C CA . ILE A 1 78 ? -8.211 3.312 11.593 1.00 95.31 78 ILE A CA 1
ATOM 602 C C . ILE A 1 78 ? -9.307 4.239 11.072 1.00 95.31 78 ILE A C 1
ATOM 604 O O . ILE A 1 78 ? -9.098 5.453 11.003 1.00 95.31 78 ILE A O 1
ATOM 608 N N . VAL A 1 79 ? -10.454 3.686 10.703 1.00 92.69 79 VAL A N 1
ATOM 609 C CA . VAL A 1 79 ? -11.609 4.397 10.157 1.00 92.69 79 VAL A CA 1
ATOM 610 C C . VAL A 1 79 ? -12.821 4.036 11.000 1.00 92.69 79 VAL A C 1
ATOM 612 O O . VAL A 1 79 ? -13.295 2.909 10.958 1.00 92.69 79 VAL A O 1
ATOM 615 N N . ARG A 1 80 ? -13.318 4.997 11.778 1.00 90.31 80 ARG A N 1
ATOM 616 C CA . ARG A 1 80 ? -14.465 4.802 12.670 1.00 90.31 80 ARG A CA 1
ATOM 617 C C . ARG A 1 80 ? -15.599 5.730 12.301 1.00 90.31 80 ARG A C 1
ATOM 619 O O . ARG A 1 80 ? -15.374 6.924 12.091 1.00 90.31 80 ARG A O 1
ATOM 626 N N . ASP A 1 81 ? -16.810 5.199 12.333 1.00 84.94 81 ASP A N 1
ATOM 627 C CA . ASP A 1 81 ? -18.013 6.016 12.283 1.00 84.94 81 ASP A CA 1
ATOM 628 C C . ASP A 1 81 ? -18.150 6.849 13.559 1.00 84.94 81 ASP A C 1
ATOM 630 O O . ASP A 1 81 ? -17.848 6.409 14.676 1.00 84.94 81 ASP A O 1
ATOM 634 N N . VAL A 1 82 ? -18.625 8.081 13.405 1.00 82.25 82 VAL A N 1
ATOM 635 C CA . VAL A 1 82 ? -18.946 8.948 14.538 1.00 82.25 82 VAL A CA 1
ATOM 636 C C . VAL A 1 82 ? -20.234 8.436 15.189 1.00 82.25 82 VAL A C 1
ATOM 638 O O . VAL A 1 82 ? -21.334 8.714 14.723 1.00 82.25 82 VAL A O 1
ATOM 641 N N . GLN A 1 83 ? -20.107 7.713 16.306 1.00 71.94 83 GLN A N 1
ATOM 642 C CA . GLN A 1 83 ? -21.252 7.106 17.011 1.00 71.94 83 GLN A CA 1
ATOM 643 C C . GLN A 1 83 ? -22.263 8.116 17.584 1.00 71.94 83 GLN A C 1
ATOM 645 O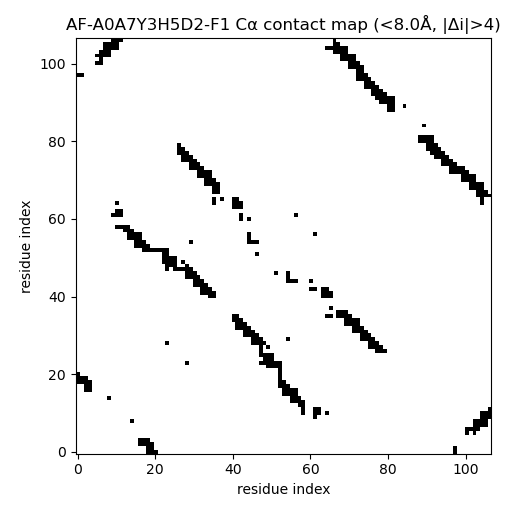 O . GLN A 1 83 ? -23.416 7.769 17.822 1.00 71.94 83 GLN A O 1
ATOM 650 N N . LYS A 1 84 ? -21.850 9.366 17.815 1.00 70.75 84 LYS A N 1
ATOM 651 C CA . LYS A 1 84 ? -22.736 10.480 18.196 1.00 70.75 84 LYS A CA 1
ATOM 652 C C . LYS A 1 84 ? -22.695 11.572 17.130 1.00 70.75 84 LYS A C 1
ATOM 654 O O . LYS A 1 84 ? -22.264 12.693 17.392 1.00 70.75 84 LYS A O 1
ATOM 659 N N . GLY A 1 85 ? -23.061 11.201 15.907 1.00 65.88 85 GLY A N 1
ATOM 660 C CA . GLY A 1 85 ? -23.181 12.120 14.779 1.00 65.88 85 GLY A CA 1
ATOM 661 C C . GLY A 1 85 ? -24.551 12.797 14.734 1.00 65.88 85 GLY A C 1
ATOM 662 O O . GLY A 1 85 ? -25.530 12.285 15.277 1.00 65.88 85 GLY A O 1
ATOM 663 N N . LYS A 1 86 ? -24.621 13.950 14.066 1.00 72.19 86 LYS A N 1
ATOM 664 C CA . LYS A 1 86 ? -25.896 14.480 13.561 1.00 72.19 86 LYS A CA 1
ATOM 665 C C . LYS A 1 86 ? -26.365 13.626 12.366 1.00 72.19 86 LYS A C 1
ATOM 667 O O . LYS A 1 86 ? -25.638 12.731 11.933 1.00 72.19 86 LYS A O 1
ATOM 672 N N . SER A 1 87 ? -27.561 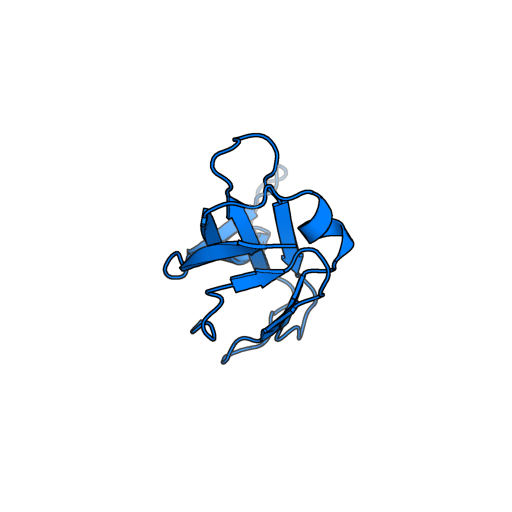13.883 11.833 1.00 77.19 87 SER A N 1
ATOM 673 C CA . SER A 1 87 ? -28.153 13.140 10.701 1.00 77.19 87 SER A CA 1
ATOM 674 C C . SER A 1 87 ? -27.254 13.041 9.465 1.00 77.19 87 SER A C 1
ATOM 676 O O . SER A 1 87 ? -27.402 12.124 8.667 1.00 77.19 87 SER A O 1
ATOM 678 N N . GLU A 1 88 ? -26.312 13.964 9.319 1.00 80.31 88 GLU A N 1
ATOM 679 C CA . GLU A 1 88 ? -25.350 14.041 8.224 1.00 80.31 88 GLU A CA 1
ATOM 680 C C . GLU A 1 88 ? -24.195 13.025 8.354 1.00 80.31 88 GLU A C 1
ATOM 682 O O . GLU A 1 88 ? -23.407 12.871 7.422 1.00 80.31 88 GLU A O 1
ATOM 687 N N . GLY A 1 89 ? -24.093 12.312 9.483 1.00 80.38 89 GLY A N 1
ATOM 688 C CA . GLY A 1 89 ? -23.057 11.310 9.737 1.00 80.38 89 GLY A CA 1
ATOM 689 C C . GLY A 1 89 ? -21.662 11.903 9.973 1.00 80.38 89 GLY A C 1
ATOM 690 O O . GLY A 1 89 ? -21.496 13.092 10.248 1.00 80.38 89 GLY A O 1
ATOM 691 N N . GLY A 1 90 ? -20.636 11.051 9.920 1.00 81.88 90 GLY A N 1
ATOM 692 C CA . GLY A 1 90 ? -19.240 11.469 10.040 1.00 81.88 90 GLY A CA 1
ATOM 693 C C . GLY A 1 90 ? -18.278 10.295 10.189 1.00 81.88 90 GLY A C 1
ATOM 694 O O . GLY A 1 90 ? -18.638 9.251 10.728 1.00 81.88 90 GLY A O 1
ATOM 695 N N . LEU A 1 91 ? -17.037 10.492 9.741 1.00 86.88 91 LEU A N 1
ATOM 696 C CA . LEU A 1 91 ? -15.959 9.508 9.826 1.00 86.88 91 LEU A CA 1
ATOM 697 C C . LEU A 1 91 ? -14.742 10.124 10.516 1.00 86.88 91 LEU A C 1
ATOM 699 O O . LEU A 1 91 ? -14.256 11.178 10.107 1.00 86.88 91 LEU A O 1
ATOM 703 N N . VAL A 1 92 ? -14.209 9.434 11.521 1.00 88.88 92 VAL A N 1
ATOM 704 C CA . VAL A 1 92 ? -12.907 9.742 12.118 1.00 88.88 92 VAL A CA 1
ATOM 705 C C . VAL A 1 92 ? -11.871 8.816 11.506 1.00 88.88 92 VAL A C 1
ATOM 707 O O . VAL A 1 92 ? -12.021 7.594 11.534 1.00 88.88 92 VAL A O 1
ATOM 710 N N . ARG A 1 93 ? -10.800 9.401 10.963 1.00 92.12 93 ARG A N 1
ATOM 711 C CA . ARG A 1 93 ? -9.686 8.651 10.382 1.00 92.12 93 ARG A CA 1
ATOM 712 C C . ARG A 1 93 ? -8.390 8.975 11.108 1.00 92.12 93 ARG A C 1
ATOM 714 O O . ARG A 1 93 ? -7.940 10.116 11.095 1.00 92.12 93 ARG A O 1
ATOM 721 N N . GLY A 1 94 ? -7.786 7.961 11.716 1.00 94.00 94 GLY A N 1
ATOM 722 C CA . GLY A 1 94 ? -6.411 8.012 12.204 1.00 94.00 94 GLY A CA 1
ATOM 723 C C . GLY A 1 94 ? -5.503 7.315 11.202 1.00 94.00 94 GLY A C 1
ATOM 724 O O . GLY A 1 94 ? -5.836 6.226 10.746 1.00 94.00 94 GLY A O 1
ATOM 725 N N . LYS A 1 95 ? -4.370 7.922 10.843 1.00 94.19 95 LYS A N 1
ATOM 726 C CA . LYS A 1 95 ? -3.429 7.356 9.871 1.00 94.19 95 LYS A CA 1
ATOM 727 C C . LYS A 1 95 ? -2.007 7.405 10.412 1.00 94.19 95 LYS A C 1
ATOM 729 O O . LYS A 1 95 ? -1.555 8.446 10.878 1.00 94.19 95 LYS A O 1
ATOM 734 N N . TYR A 1 96 ? -1.308 6.285 10.308 1.00 92.31 96 TYR A N 1
ATOM 735 C CA . TYR A 1 96 ? 0.122 6.167 10.546 1.00 92.31 96 TYR A CA 1
ATOM 736 C C . TYR A 1 96 ? 0.816 5.802 9.235 1.00 92.31 96 TYR A C 1
ATOM 738 O O . TYR A 1 96 ? 0.398 4.859 8.562 1.00 92.31 96 TYR A O 1
ATOM 746 N N . ARG A 1 97 ? 1.882 6.529 8.896 1.00 92.69 97 ARG A N 1
ATOM 747 C CA . ARG A 1 97 ? 2.768 6.222 7.771 1.00 92.69 97 ARG A CA 1
ATOM 748 C C . ARG A 1 97 ? 4.087 5.690 8.313 1.00 92.69 97 ARG A C 1
ATOM 750 O O . ARG A 1 97 ? 4.701 6.337 9.162 1.00 92.69 97 ARG A O 1
ATOM 757 N N . ALA A 1 98 ? 4.493 4.515 7.844 1.00 88.88 98 ALA A N 1
ATOM 758 C CA . ALA A 1 98 ? 5.816 3.979 8.133 1.00 88.88 98 ALA A CA 1
ATOM 759 C C . ALA A 1 98 ? 6.900 4.770 7.380 1.00 88.88 98 ALA A C 1
ATOM 761 O O . ALA A 1 98 ? 6.601 5.592 6.516 1.00 88.88 98 ALA A O 1
ATOM 762 N N . GLU A 1 99 ? 8.166 4.517 7.705 1.00 89.81 99 GLU A N 1
ATOM 763 C CA . GLU A 1 99 ? 9.282 5.052 6.926 1.00 89.81 99 GLU A CA 1
ATOM 764 C C . GLU A 1 99 ? 9.163 4.629 5.454 1.00 89.81 99 GLU A C 1
ATOM 766 O O . GLU A 1 99 ? 8.828 3.480 5.152 1.00 89.81 99 GLU A O 1
ATOM 771 N N . ASN A 1 100 ? 9.402 5.575 4.545 1.00 91.88 100 ASN A N 1
ATOM 772 C CA . ASN A 1 100 ? 9.331 5.310 3.114 1.00 91.88 100 ASN A CA 1
ATOM 773 C C . ASN A 1 100 ? 10.488 4.399 2.702 1.00 91.88 100 ASN A C 1
ATOM 775 O O . ASN A 1 100 ? 11.615 4.569 3.164 1.00 91.88 100 ASN A O 1
ATOM 779 N N . ILE A 1 101 ? 10.221 3.477 1.783 1.00 90.38 101 ILE A N 1
ATOM 780 C CA . ILE A 1 101 ? 11.231 2.546 1.280 1.00 90.38 101 ILE A CA 1
ATOM 781 C C . ILE A 1 101 ? 11.552 2.916 -0.164 1.00 90.38 101 ILE A C 1
ATOM 783 O O . ILE A 1 101 ? 10.647 3.063 -0.984 1.00 90.38 101 ILE A O 1
ATOM 787 N N . SER A 1 102 ? 12.837 3.047 -0.476 1.00 91.75 102 SER A N 1
ATOM 788 C CA . SER A 1 102 ? 13.301 3.072 -1.862 1.00 91.75 102 SER A CA 1
ATOM 789 C C . SER A 1 102 ? 13.434 1.635 -2.350 1.00 91.75 102 SER A C 1
ATOM 791 O O . SER A 1 102 ? 14.162 0.854 -1.739 1.00 91.75 102 SER A O 1
ATOM 793 N N . ALA A 1 103 ? 12.751 1.295 -3.437 1.00 91.25 103 ALA A N 1
ATOM 794 C CA . ALA A 1 103 ? 12.822 -0.026 -4.047 1.00 91.25 103 ALA A CA 1
ATOM 795 C C . ALA A 1 103 ? 13.133 0.082 -5.537 1.00 91.25 103 ALA A C 1
ATOM 797 O O . ALA A 1 103 ? 12.736 1.042 -6.199 1.00 91.25 103 ALA A O 1
ATOM 798 N N . GLN A 1 104 ? 13.807 -0.930 -6.067 1.00 93.00 104 GLN A N 1
ATOM 799 C CA . GLN A 1 104 ? 13.997 -1.097 -7.498 1.00 93.00 104 GLN A CA 1
ATOM 800 C C . GLN A 1 104 ? 12.897 -1.998 -8.059 1.00 93.00 104 GLN A C 1
ATOM 802 O O . GLN A 1 104 ? 12.732 -3.128 -7.596 1.00 93.00 104 GLN A O 1
ATOM 807 N N . ILE A 1 105 ? 12.167 -1.512 -9.062 1.00 91.81 105 ILE A N 1
ATOM 808 C CA . ILE A 1 105 ? 11.191 -2.318 -9.799 1.00 91.81 105 ILE A CA 1
ATOM 809 C C . ILE A 1 105 ? 11.883 -2.954 -11.007 1.00 91.81 105 ILE A C 1
ATOM 811 O O . ILE A 1 105 ? 12.537 -2.268 -11.794 1.00 91.81 105 ILE A O 1
ATOM 815 N N . THR A 1 106 ? 11.751 -4.272 -11.122 1.00 91.81 106 THR A N 1
ATOM 816 C CA . THR A 1 106 ? 12.379 -5.143 -12.127 1.00 91.81 106 THR A CA 1
ATOM 817 C C . THR A 1 106 ? 11.337 -6.085 -12.740 1.00 91.81 106 THR A C 1
ATOM 819 O O . THR A 1 106 ? 10.170 -6.009 -12.383 1.00 91.81 106 THR A O 1
ATOM 822 N N . ASP A 1 107 ? 11.707 -6.962 -13.668 1.00 79.44 107 ASP A N 1
ATOM 823 C CA . ASP A 1 107 ? 10.763 -7.686 -14.539 1.00 79.44 107 ASP A CA 1
ATOM 824 C C . ASP A 1 107 ? 9.988 -8.855 -13.913 1.00 79.44 107 ASP A C 1
ATOM 826 O O . ASP A 1 107 ? 10.484 -9.568 -13.009 1.00 79.44 107 ASP A O 1
#